Protein AF-A0A376TG45-F1 (afdb_monomer_lite)

Structure (mmCIF, N/CA/C/O backbone):
data_AF-A0A376TG45-F1
#
_entry.id   AF-A0A376TG45-F1
#
loop_
_atom_site.group_PDB
_atom_site.id
_atom_site.type_symbol
_atom_site.label_atom_id
_atom_site.label_alt_id
_atom_site.label_comp_id
_atom_site.label_asym_id
_atom_site.label_entity_id
_atom_site.label_seq_id
_atom_site.pdbx_PDB_ins_code
_atom_site.Cartn_x
_atom_site.Cartn_y
_atom_site.Cartn_z
_atom_site.occupancy
_atom_site.B_iso_or_equiv
_atom_site.auth_seq_id
_atom_site.auth_comp_id
_atom_site.auth_asym_id
_atom_site.auth_atom_id
_atom_site.pdbx_PDB_model_num
ATOM 1 N N . MET A 1 1 ? 18.348 -31.924 0.915 1.00 37.88 1 MET A N 1
ATOM 2 C CA . MET A 1 1 ? 18.069 -32.095 -0.527 1.00 37.88 1 MET A CA 1
ATOM 3 C C . MET A 1 1 ? 18.820 -31.012 -1.299 1.00 37.88 1 MET A C 1
ATOM 5 O O . MET A 1 1 ? 18.407 -29.860 -1.215 1.00 37.88 1 MET A O 1
ATOM 9 N N . PRO A 1 2 ? 19.947 -31.320 -1.964 1.00 40.78 2 PRO A N 1
ATOM 10 C CA . PRO A 1 2 ? 20.700 -30.345 -2.745 1.00 40.78 2 PRO A CA 1
ATOM 11 C C . PRO A 1 2 ? 20.169 -30.351 -4.185 1.00 40.78 2 PRO A C 1
ATOM 13 O O . PRO A 1 2 ? 20.317 -31.333 -4.900 1.00 40.78 2 PRO A O 1
ATOM 16 N N . GLY A 1 3 ? 19.486 -29.284 -4.591 1.00 44.06 3 GLY A N 1
ATOM 17 C CA . GLY A 1 3 ? 18.940 -29.176 -5.954 1.00 44.06 3 GLY A CA 1
ATOM 18 C C . GLY A 1 3 ? 18.270 -27.846 -6.292 1.00 44.06 3 GLY A C 1
ATOM 19 O O . GLY A 1 3 ? 17.736 -27.697 -7.382 1.00 44.06 3 GLY A O 1
ATOM 2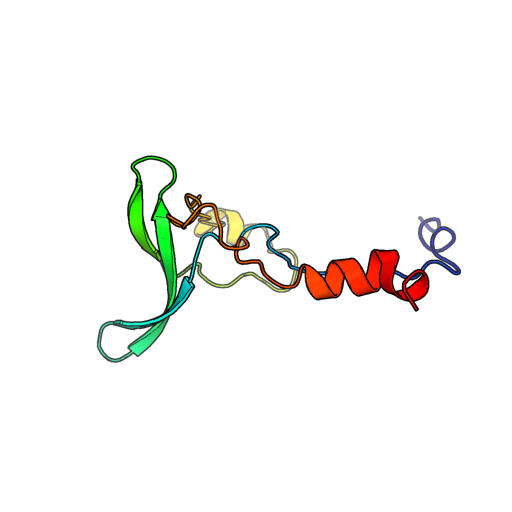0 N N . LYS A 1 4 ? 18.281 -26.868 -5.377 1.00 48.44 4 LYS A N 1
ATOM 21 C CA . LYS A 1 4 ? 17.587 -25.585 -5.565 1.00 48.44 4 LYS A CA 1
ATOM 22 C C . LYS A 1 4 ? 18.505 -24.429 -5.985 1.00 48.44 4 LYS A C 1
ATOM 24 O O . LYS A 1 4 ? 18.001 -23.391 -6.386 1.00 48.44 4 LYS A O 1
ATOM 29 N N . ASN A 1 5 ? 19.828 -24.615 -5.926 1.00 48.47 5 ASN A N 1
ATOM 30 C CA . ASN A 1 5 ? 20.801 -23.550 -6.207 1.00 48.47 5 ASN A CA 1
ATOM 31 C C . ASN A 1 5 ? 21.262 -23.494 -7.673 1.00 48.47 5 ASN A C 1
ATOM 33 O O . ASN A 1 5 ? 21.783 -22.469 -8.086 1.00 48.47 5 ASN A O 1
ATOM 37 N N . ALA A 1 6 ? 21.054 -24.550 -8.467 1.00 54.34 6 ALA A N 1
ATOM 38 C CA . ALA A 1 6 ? 21.503 -24.596 -9.865 1.00 54.34 6 ALA A CA 1
ATOM 39 C C . ALA A 1 6 ? 20.547 -23.896 -10.857 1.00 54.34 6 ALA A C 1
ATOM 41 O O . ALA A 1 6 ? 20.862 -23.785 -12.033 1.00 54.34 6 ALA A O 1
ATOM 42 N N . ALA A 1 7 ? 19.374 -23.436 -10.406 1.00 57.91 7 ALA A N 1
ATOM 43 C CA . ALA A 1 7 ? 18.347 -22.850 -11.278 1.00 57.91 7 ALA A CA 1
ATOM 44 C C . ALA A 1 7 ? 18.442 -21.317 -11.433 1.00 57.91 7 ALA A C 1
ATOM 46 O O . ALA A 1 7 ? 17.605 -20.729 -12.112 1.00 57.91 7 ALA A O 1
ATOM 47 N N . PHE A 1 8 ? 19.424 -20.665 -10.797 1.00 58.84 8 PHE A N 1
ATOM 48 C CA . PHE A 1 8 ? 19.500 -19.198 -10.701 1.00 58.84 8 PHE A CA 1
ATOM 49 C C . PHE A 1 8 ? 20.860 -18.614 -11.107 1.00 58.84 8 PHE A C 1
ATOM 51 O O . PHE A 1 8 ? 21.099 -17.422 -10.927 1.00 58.84 8 PHE A O 1
ATOM 58 N N . GLU A 1 9 ? 21.759 -19.427 -11.663 1.00 60.03 9 GLU A N 1
ATOM 59 C CA . GLU A 1 9 ? 23.033 -18.926 -12.181 1.00 60.03 9 GLU A CA 1
ATOM 60 C C . GLU A 1 9 ? 22.792 -18.042 -13.415 1.00 60.03 9 GLU A C 1
ATOM 62 O O . GLU A 1 9 ? 22.243 -18.487 -14.420 1.00 60.03 9 GLU A O 1
ATOM 67 N N . GLY A 1 10 ? 23.179 -16.767 -13.317 1.00 71.31 10 GLY A N 1
ATOM 68 C CA . GLY A 1 10 ? 23.066 -15.785 -14.402 1.00 71.31 10 GLY A CA 1
ATOM 69 C C . GLY A 1 10 ? 21.728 -15.042 -14.500 1.00 71.31 10 GLY A C 1
ATOM 70 O O . GLY A 1 10 ? 21.578 -14.219 -15.400 1.00 71.31 10 GLY A O 1
ATOM 71 N N . ILE A 1 11 ? 20.776 -15.282 -13.591 1.00 82.38 11 ILE A N 1
ATOM 72 C CA . ILE A 1 11 ? 19.490 -14.565 -13.552 1.00 82.38 11 ILE A CA 1
ATOM 73 C C . ILE A 1 11 ? 19.509 -13.554 -12.403 1.00 82.38 11 ILE A C 1
ATOM 75 O O . ILE A 1 11 ? 19.594 -13.935 -11.236 1.00 82.38 11 ILE A O 1
ATOM 79 N N . SER A 1 12 ? 19.392 -12.263 -12.724 1.00 80.88 12 SER A N 1
ATOM 80 C CA . SER A 1 12 ? 19.221 -11.211 -11.717 1.00 80.88 12 SER A CA 1
ATOM 81 C C . SER A 1 12 ? 17.880 -11.376 -11.004 1.00 80.88 12 SER A C 1
ATOM 83 O O . SER A 1 12 ? 16.833 -11.450 -11.645 1.00 80.88 12 SER A O 1
ATOM 85 N N . MET A 1 13 ? 17.909 -11.419 -9.673 1.00 87.06 13 MET A N 1
ATOM 86 C CA . MET A 1 13 ? 16.719 -11.530 -8.832 1.00 87.06 13 MET A CA 1
ATOM 87 C C . MET A 1 13 ? 16.657 -10.370 -7.858 1.00 87.06 13 MET A C 1
ATOM 89 O O . MET A 1 13 ? 17.655 -10.063 -7.210 1.00 87.06 13 MET A O 1
ATOM 93 N N . ASP A 1 14 ? 15.474 -9.776 -7.725 1.00 87.25 14 ASP A N 1
ATOM 94 C CA . ASP A 1 14 ? 15.208 -8.720 -6.755 1.00 87.25 14 ASP A CA 1
ATOM 95 C C . ASP A 1 14 ? 13.827 -8.913 -6.106 1.00 87.25 14 ASP A C 1
ATOM 97 O O . ASP A 1 14 ? 12.942 -9.569 -6.665 1.00 87.25 14 ASP A O 1
ATOM 101 N N . CYS A 1 15 ? 13.652 -8.373 -4.901 1.00 89.12 15 CYS A N 1
ATOM 102 C CA . CYS A 1 15 ? 12.408 -8.411 -4.142 1.00 89.12 15 CYS A CA 1
ATOM 103 C C . CYS A 1 15 ? 11.966 -6.989 -3.794 1.00 89.12 15 CYS A C 1
ATOM 105 O O . CYS A 1 15 ? 12.652 -6.249 -3.087 1.00 89.12 15 CYS A O 1
ATOM 107 N N . LEU A 1 16 ? 10.774 -6.623 -4.264 1.00 92.31 16 LEU A N 1
ATOM 108 C CA . LEU A 1 16 ? 10.271 -5.261 -4.219 1.00 92.31 16 LEU A CA 1
ATOM 109 C C . LEU A 1 16 ? 8.846 -5.214 -3.655 1.00 92.31 16 LEU A C 1
ATOM 111 O O . LEU A 1 16 ? 7.918 -5.764 -4.241 1.00 92.31 16 LEU A O 1
ATOM 115 N N . GLY A 1 17 ? 8.659 -4.497 -2.544 1.00 91.81 17 GLY A N 1
ATOM 116 C CA . GLY A 1 17 ? 7.331 -4.059 -2.111 1.00 91.81 17 GLY A CA 1
ATOM 117 C C . GLY A 1 17 ? 6.875 -2.863 -2.947 1.00 91.81 17 GLY A C 1
ATOM 118 O O . GLY A 1 17 ? 7.547 -1.829 -2.935 1.00 91.81 17 GLY A O 1
ATOM 119 N N . LEU A 1 18 ? 5.752 -3.004 -3.655 1.00 95.94 18 LEU A N 1
ATOM 120 C CA . LEU A 1 18 ? 5.186 -1.979 -4.537 1.00 95.94 18 LEU A CA 1
ATOM 121 C C . LEU A 1 18 ? 3.663 -1.896 -4.401 1.00 95.94 18 LEU A C 1
ATOM 123 O O . LEU A 1 18 ? 3.016 -2.835 -3.939 1.00 95.94 18 LEU A O 1
ATOM 127 N N . ALA A 1 19 ? 3.098 -0.782 -4.859 1.00 95.44 19 ALA A N 1
ATOM 128 C CA . ALA A 1 19 ? 1.664 -0.631 -5.077 1.00 95.44 19 ALA A CA 1
ATOM 129 C C . ALA A 1 19 ? 1.438 -0.036 -6.468 1.00 95.44 19 ALA A C 1
ATOM 131 O O . ALA A 1 19 ? 1.886 1.078 -6.733 1.00 95.44 19 ALA A O 1
ATOM 132 N N . SER A 1 20 ? 0.739 -0.760 -7.346 1.00 94.38 20 SER A N 1
ATOM 133 C CA . SER A 1 20 ? 0.383 -0.264 -8.685 1.00 94.38 20 SER A CA 1
ATOM 134 C C . SER A 1 20 ? -0.602 0.903 -8.625 1.00 94.38 20 SER A C 1
ATOM 136 O O . SER A 1 20 ? -0.549 1.795 -9.463 1.00 94.38 20 SER A O 1
ATOM 138 N N . VAL A 1 21 ? -1.468 0.903 -7.608 1.00 94.19 21 VAL A N 1
ATOM 139 C CA . VAL A 1 21 ? -2.356 2.011 -7.257 1.00 94.19 21 VAL A CA 1
ATOM 140 C C . VAL A 1 21 ? -2.249 2.257 -5.757 1.00 94.19 21 VAL A C 1
ATOM 142 O O . VAL A 1 21 ? -2.559 1.387 -4.942 1.00 94.19 21 VAL A O 1
ATOM 145 N N . GLN A 1 22 ? -1.814 3.452 -5.378 1.00 95.31 22 GLN A N 1
ATOM 146 C CA . GLN A 1 22 ? -1.725 3.883 -3.992 1.00 95.31 22 GLN A CA 1
ATOM 147 C C . GLN A 1 22 ? -3.096 4.381 -3.513 1.00 95.31 22 GLN A C 1
ATOM 149 O O . GLN A 1 22 ? -3.496 5.514 -3.759 1.00 95.31 22 GLN A O 1
ATOM 154 N N . ALA A 1 23 ? -3.818 3.524 -2.794 1.00 95.50 23 ALA A N 1
ATOM 155 C CA . ALA A 1 23 ? -5.134 3.847 -2.234 1.00 95.50 23 ALA A CA 1
ATOM 156 C C . ALA A 1 23 ? -5.076 4.646 -0.914 1.00 95.50 23 ALA A C 1
ATOM 158 O O . ALA A 1 23 ? -6.087 5.187 -0.464 1.00 95.50 23 ALA A O 1
ATOM 159 N N . THR A 1 24 ? -3.905 4.715 -0.276 1.00 94.81 24 THR A N 1
ATOM 160 C CA . THR A 1 24 ? -3.737 5.245 1.084 1.00 94.81 24 THR A CA 1
ATOM 161 C C . THR A 1 24 ? -2.637 6.291 1.174 1.00 94.81 24 THR A C 1
ATOM 163 O O . THR A 1 24 ? -1.616 6.200 0.489 1.00 94.81 24 THR A O 1
ATOM 166 N N . THR A 1 25 ? -2.779 7.229 2.105 1.00 93.69 25 THR A N 1
ATOM 167 C CA . THR A 1 25 ? -1.711 8.152 2.501 1.00 93.69 25 THR A CA 1
ATOM 168 C C . THR A 1 25 ? -1.098 7.725 3.829 1.00 93.69 25 THR A C 1
ATOM 170 O O . THR A 1 25 ? -1.805 7.324 4.752 1.00 93.69 25 THR A O 1
ATOM 173 N N . SER A 1 26 ? 0.230 7.802 3.916 1.00 92.50 26 SER A N 1
ATOM 174 C CA . SER A 1 26 ? 0.962 7.610 5.168 1.00 92.50 26 SER A CA 1
ATOM 175 C C . SER A 1 26 ? 1.118 8.947 5.884 1.00 92.50 26 SER A C 1
ATOM 177 O O . SER A 1 26 ? 1.317 9.981 5.242 1.00 92.50 26 SER A O 1
ATOM 179 N N . GLY A 1 27 ? 1.023 8.934 7.208 1.00 92.19 27 GLY A N 1
ATOM 180 C CA . GLY A 1 27 ? 1.203 10.112 8.041 1.00 92.19 27 GLY A CA 1
ATOM 181 C C . GLY A 1 27 ? 1.501 9.751 9.489 1.00 92.19 27 GLY A C 1
ATOM 182 O O . GLY A 1 27 ? 1.623 8.582 9.846 1.00 92.19 27 GLY A O 1
ATOM 183 N N . ILE A 1 28 ? 1.61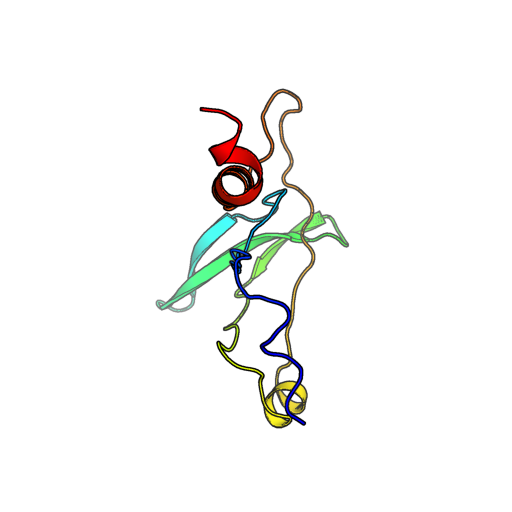2 10.780 10.323 1.00 93.12 28 ILE A N 1
ATOM 184 C CA . ILE A 1 28 ? 1.782 10.662 11.772 1.00 93.12 28 ILE A CA 1
ATOM 185 C C . ILE A 1 28 ? 0.543 11.266 12.428 1.00 93.12 28 ILE A C 1
ATOM 187 O O . ILE A 1 28 ? 0.133 12.371 12.065 1.00 93.12 28 ILE A O 1
ATOM 191 N N . ILE A 1 29 ? -0.042 10.555 13.384 1.00 91.75 29 ILE A N 1
ATOM 192 C CA . ILE A 1 29 ? -1.131 11.050 14.229 1.00 91.75 29 ILE A CA 1
ATOM 193 C C . ILE A 1 29 ? -0.646 11.187 15.670 1.00 91.75 29 ILE A C 1
ATOM 195 O O . ILE A 1 29 ? 0.240 10.452 16.095 1.00 91.75 29 ILE A O 1
ATOM 199 N N . ASP A 1 30 ? -1.218 12.137 16.404 1.00 92.88 30 ASP A N 1
ATOM 200 C CA . ASP A 1 30 ? -0.983 12.290 17.839 1.00 92.88 30 ASP A CA 1
ATOM 201 C C . ASP A 1 30 ? -2.108 11.581 18.601 1.00 92.88 30 ASP A C 1
ATOM 203 O O . ASP A 1 30 ? -3.288 11.891 18.407 1.00 92.88 30 ASP A O 1
ATOM 207 N N . VAL A 1 31 ? -1.749 10.596 19.420 1.00 88.06 31 VAL A N 1
ATOM 208 C CA . VAL A 1 31 ? -2.669 9.873 20.299 1.00 88.06 31 VAL A CA 1
ATOM 209 C C . VAL A 1 31 ? -2.084 9.917 21.702 1.00 88.06 31 VAL A C 1
ATOM 211 O O . VAL A 1 31 ? -1.026 9.352 21.955 1.00 88.06 31 VAL A O 1
ATOM 214 N N . ASN A 1 32 ? -2.774 10.584 22.629 1.00 89.69 32 ASN A N 1
ATOM 215 C CA . ASN A 1 32 ? -2.331 10.749 24.019 1.00 89.69 32 ASN A CA 1
ATOM 216 C C . ASN A 1 32 ? -0.931 11.388 24.168 1.00 89.69 32 ASN A C 1
ATOM 218 O O . ASN A 1 32 ? -0.213 1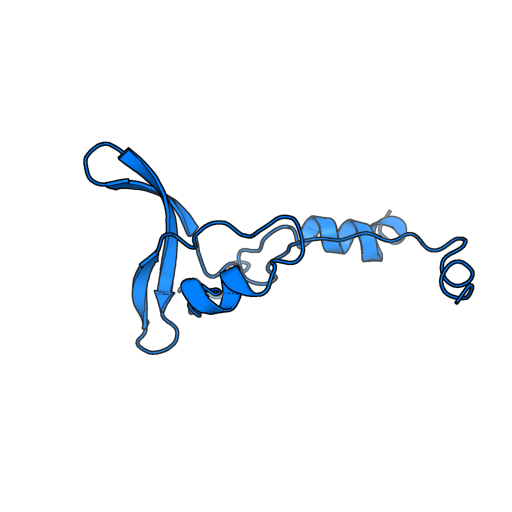1.076 25.116 1.00 89.69 32 ASN A O 1
ATOM 222 N N . GLY A 1 33 ? -0.536 12.282 23.253 1.00 92.75 33 GLY A N 1
ATOM 223 C CA . GLY A 1 33 ? 0.789 12.912 23.244 1.00 92.75 33 GLY A CA 1
ATOM 224 C C . GLY A 1 33 ? 1.876 12.065 22.578 1.00 92.75 33 GLY A C 1
ATOM 225 O O . GLY A 1 33 ? 3.028 12.499 22.507 1.00 92.75 33 GLY A O 1
ATOM 226 N N . GLU A 1 34 ? 1.539 10.870 22.087 1.00 92.62 34 GLU A N 1
ATOM 227 C CA . GLU A 1 34 ? 2.446 9.999 21.350 1.00 92.62 34 GLU A CA 1
ATOM 228 C C . GLU A 1 34 ? 2.212 10.118 19.842 1.00 92.62 34 GLU A C 1
ATOM 230 O O . GLU A 1 34 ? 1.086 10.055 19.345 1.00 92.62 34 GLU A O 1
ATOM 235 N N . LYS A 1 35 ? 3.306 10.278 19.093 1.00 92.75 35 LYS A N 1
ATOM 236 C CA . LYS A 1 35 ? 3.289 10.360 17.633 1.00 92.75 35 LYS A CA 1
ATOM 237 C C . LYS A 1 35 ? 3.376 8.966 17.028 1.00 92.75 35 LYS A C 1
ATOM 239 O O . LYS A 1 35 ? 4.445 8.363 17.023 1.00 92.75 35 LYS A O 1
ATOM 244 N N . ILE A 1 36 ? 2.273 8.493 16.462 1.00 91.44 36 ILE A N 1
ATOM 245 C CA . ILE A 1 36 ? 2.143 7.137 15.922 1.00 91.44 36 ILE A CA 1
ATOM 246 C C . ILE A 1 36 ? 1.998 7.208 14.395 1.00 91.44 36 ILE A C 1
ATOM 248 O O . ILE A 1 36 ? 1.218 8.027 13.895 1.00 91.44 36 ILE A O 1
ATOM 252 N N . PRO A 1 37 ? 2.719 6.377 13.617 1.00 91.88 37 PRO A N 1
ATOM 253 C CA . PRO A 1 37 ? 2.494 6.279 12.181 1.00 91.88 37 PRO A CA 1
ATOM 254 C C . PRO A 1 37 ? 1.115 5.693 11.889 1.00 91.88 37 PRO A C 1
ATOM 256 O O . PRO A 1 37 ? 0.686 4.738 12.522 1.00 91.88 37 PRO A O 1
ATOM 259 N N . ALA A 1 38 ? 0.413 6.240 10.907 1.00 92.94 38 ALA A N 1
ATOM 260 C CA . ALA A 1 38 ? -0.896 5.748 10.515 1.00 92.94 38 ALA A CA 1
ATOM 261 C C . ALA A 1 38 ? -1.088 5.823 9.004 1.00 92.94 38 ALA A C 1
ATOM 263 O O . ALA A 1 38 ? -0.560 6.705 8.322 1.00 92.94 38 ALA A O 1
ATOM 264 N N . LEU A 1 39 ? -1.894 4.897 8.499 1.00 93.44 39 LEU A N 1
ATOM 265 C CA . LEU A 1 39 ? -2.401 4.917 7.138 1.00 93.44 39 LEU A CA 1
ATOM 266 C C . LEU A 1 39 ? -3.813 5.486 7.146 1.00 93.44 39 LEU A C 1
ATOM 268 O O . LEU A 1 39 ? -4.645 5.098 7.967 1.00 93.44 39 LEU A O 1
ATOM 272 N N . ARG A 1 40 ? -4.090 6.391 6.211 1.00 94.12 40 ARG A N 1
ATOM 273 C CA . ARG A 1 40 ? -5.417 6.957 5.985 1.00 94.12 40 ARG A CA 1
ATOM 274 C C . ARG A 1 40 ? -5.915 6.603 4.589 1.00 94.12 40 ARG A C 1
ATOM 276 O O . ARG A 1 40 ? -5.176 6.700 3.613 1.00 94.12 40 ARG A O 1
ATOM 283 N N . GLY A 1 41 ? -7.189 6.248 4.494 1.00 94.69 41 GLY A N 1
ATOM 284 C CA . GLY A 1 41 ? -7.885 5.999 3.235 1.00 94.69 41 GLY A CA 1
ATOM 285 C C . GLY A 1 41 ? -9.386 5.849 3.463 1.00 94.69 41 GLY A C 1
ATOM 286 O O . GLY A 1 41 ? -9.885 6.207 4.527 1.00 94.69 41 GLY A O 1
ATOM 287 N N . ASN A 1 42 ? -10.097 5.297 2.481 1.00 95.69 42 ASN A N 1
ATOM 288 C CA . ASN A 1 42 ? -11.520 4.975 2.602 1.00 95.69 42 ASN A CA 1
ATOM 289 C C . ASN A 1 42 ? -11.697 3.458 2.562 1.00 95.69 42 ASN A C 1
ATOM 291 O O . ASN A 1 42 ? -11.138 2.809 1.678 1.00 95.69 42 ASN A O 1
ATOM 295 N N . ARG A 1 43 ? -12.461 2.883 3.490 1.00 95.25 43 ARG A N 1
ATOM 296 C CA . ARG A 1 43 ? -12.658 1.432 3.578 1.00 95.25 43 ARG A CA 1
ATOM 297 C C . ARG A 1 43 ? -13.435 0.902 2.370 1.00 95.25 43 ARG A C 1
ATOM 299 O O . ARG A 1 43 ? -14.369 1.540 1.887 1.00 95.25 43 ARG A O 1
ATOM 306 N N . LEU A 1 44 ? -13.058 -0.280 1.877 1.00 94.69 44 LEU A N 1
ATOM 307 C CA . LEU A 1 44 ? -13.686 -0.910 0.712 1.00 94.69 44 LEU A CA 1
ATOM 308 C C . LEU A 1 44 ? -15.170 -1.232 0.913 1.00 94.69 44 LEU A C 1
ATOM 310 O O . LEU A 1 44 ? -15.953 -1.002 -0.010 1.00 94.69 44 LEU A O 1
ATOM 314 N N . SER A 1 45 ? -15.539 -1.728 2.095 1.00 93.88 45 SER A N 1
ATOM 315 C CA . SER A 1 45 ? -16.879 -2.249 2.384 1.00 93.88 45 SER A CA 1
ATOM 316 C C . SER A 1 45 ? -17.982 -1.190 2.379 1.00 93.88 45 SER A C 1
ATOM 318 O O . SER A 1 45 ? -19.064 -1.457 1.868 1.00 93.88 45 SER A O 1
ATOM 320 N N . ASP A 1 46 ? -17.723 -0.006 2.935 1.00 94.12 46 ASP A N 1
ATOM 321 C CA . ASP A 1 46 ? -18.724 1.044 3.171 1.00 94.12 46 ASP A CA 1
ATOM 322 C C . ASP A 1 46 ? -18.331 2.408 2.573 1.00 94.12 46 ASP A C 1
ATOM 324 O O . ASP A 1 46 ? -19.163 3.308 2.472 1.00 94.12 46 ASP A O 1
ATOM 328 N N . GLY A 1 47 ? -17.077 2.575 2.142 1.00 93.31 47 GLY A N 1
ATOM 329 C CA . GLY A 1 47 ? -16.547 3.849 1.662 1.00 93.31 47 GLY A CA 1
ATOM 330 C C . GLY A 1 47 ? -16.247 4.866 2.761 1.00 93.31 47 GLY A C 1
ATOM 331 O O . GLY A 1 47 ? -15.877 5.995 2.436 1.00 93.31 47 GLY A O 1
ATOM 332 N N . ALA A 1 48 ? -16.369 4.493 4.035 1.00 95.56 48 ALA A N 1
ATOM 333 C CA . ALA A 1 48 ? -16.133 5.395 5.148 1.00 95.56 48 ALA A CA 1
ATOM 334 C C . ALA A 1 48 ? -14.637 5.740 5.284 1.00 95.56 48 ALA A C 1
ATOM 336 O O . ALA A 1 48 ? -13.780 4.873 5.069 1.00 95.56 48 ALA A O 1
ATOM 337 N N . PRO A 1 49 ? -14.296 6.982 5.677 1.00 94.50 49 PRO A N 1
ATOM 338 C CA . PRO A 1 49 ? -12.925 7.341 6.010 1.00 94.50 49 PRO A CA 1
ATOM 339 C C . PRO A 1 49 ? -12.400 6.487 7.164 1.00 94.50 49 PRO A C 1
ATOM 341 O O . PRO A 1 49 ? -13.056 6.339 8.195 1.00 94.50 49 PRO A O 1
ATOM 344 N N . LEU A 1 50 ? -11.184 5.973 7.014 1.00 93.81 50 LEU A N 1
ATOM 345 C CA . LEU A 1 50 ? -10.502 5.176 8.019 1.00 93.81 50 LEU A CA 1
ATOM 346 C C . LEU A 1 50 ? -9.068 5.671 8.192 1.00 93.81 50 LEU A C 1
ATOM 348 O O . LEU A 1 50 ? -8.342 5.881 7.220 1.00 93.81 50 LEU A O 1
ATOM 352 N N . THR A 1 51 ? -8.657 5.835 9.447 1.00 93.12 51 THR A N 1
ATOM 353 C CA . THR A 1 51 ? -7.252 5.998 9.830 1.00 93.12 51 THR A CA 1
ATOM 354 C C . THR A 1 51 ? -6.885 4.830 10.731 1.00 93.12 51 THR A C 1
ATOM 356 O O . THR A 1 51 ? -7.570 4.591 11.722 1.00 93.12 51 THR A O 1
ATOM 359 N N . VAL A 1 52 ? -5.845 4.084 10.371 1.00 91.19 52 VAL A N 1
ATOM 360 C CA . VAL A 1 52 ? -5.462 2.851 11.061 1.00 91.19 52 VAL A CA 1
ATOM 361 C C . VAL A 1 52 ? -3.956 2.802 11.279 1.00 91.19 52 VAL A C 1
ATOM 363 O O . VAL A 1 52 ? -3.175 3.183 10.405 1.00 91.19 52 VAL A O 1
ATOM 366 N N . TYR A 1 53 ? -3.552 2.315 12.449 1.00 89.00 53 TYR A N 1
ATOM 367 C CA . TYR A 1 53 ? -2.190 1.856 12.682 1.00 89.00 53 TYR A CA 1
ATOM 368 C C . TYR A 1 53 ? -2.094 0.404 12.188 1.00 89.00 53 TYR A C 1
ATOM 370 O O . TYR A 1 53 ? -2.749 -0.461 12.769 1.00 89.00 53 TYR A O 1
ATOM 378 N N . PRO A 1 54 ? -1.333 0.112 11.117 1.00 80.81 54 PRO A N 1
ATOM 379 C CA . PRO A 1 54 ? -1.299 -1.226 10.521 1.00 80.81 54 PRO A CA 1
ATOM 380 C C . PRO A 1 54 ? -0.539 -2.261 11.370 1.00 80.81 54 PRO A C 1
ATOM 382 O O . PRO A 1 54 ? -0.493 -3.433 11.001 1.00 80.81 54 PRO A O 1
ATOM 385 N N . GLY A 1 55 ? 0.059 -1.847 12.492 1.00 82.06 55 GLY A N 1
ATOM 386 C CA . GLY A 1 55 ? 0.966 -2.680 13.271 1.00 82.06 55 GLY A CA 1
ATOM 387 C C . GLY A 1 55 ? 2.339 -2.817 12.617 1.00 82.06 55 GLY A C 1
ATOM 388 O O . GLY A 1 55 ? 2.659 -2.156 11.626 1.00 82.06 55 GLY A O 1
ATOM 389 N N . GLU A 1 56 ? 3.161 -3.690 13.189 1.00 81.31 56 GLU A N 1
ATOM 390 C CA . GLU A 1 56 ? 4.469 -4.034 12.641 1.00 81.31 56 GLU A CA 1
ATOM 391 C C . GLU A 1 56 ? 4.385 -5.297 11.784 1.00 81.31 56 GLU A C 1
ATOM 393 O O . GLU A 1 56 ? 3.742 -6.281 12.156 1.00 81.31 56 GLU A O 1
ATOM 398 N N . VAL A 1 57 ? 5.075 -5.290 10.643 1.00 81.62 57 VAL A N 1
ATOM 399 C CA . VAL A 1 57 ? 5.256 -6.485 9.815 1.00 81.62 57 VAL A CA 1
ATOM 400 C C . VAL A 1 57 ? 6.587 -7.136 10.204 1.00 81.62 57 VAL A C 1
ATOM 402 O O . VAL A 1 57 ? 7.637 -6.520 10.012 1.00 81.62 57 VAL A O 1
ATOM 405 N N . PRO A 1 58 ? 6.586 -8.371 10.742 1.00 84.06 58 PRO A N 1
ATOM 406 C CA . PRO A 1 58 ? 7.810 -9.078 11.087 1.00 84.06 58 PRO A CA 1
ATOM 407 C C . PRO A 1 58 ? 8.730 -9.253 9.874 1.00 84.06 58 PRO A C 1
ATOM 409 O O . PRO A 1 58 ? 8.311 -9.721 8.818 1.00 84.06 58 PRO A O 1
ATOM 412 N N . ALA A 1 59 ? 10.021 -8.962 10.047 1.00 85.62 59 ALA A N 1
ATOM 413 C CA . ALA A 1 59 ? 11.033 -9.137 8.998 1.00 85.62 59 ALA A CA 1
ATOM 414 C C . ALA A 1 59 ? 11.335 -10.614 8.663 1.00 85.62 59 ALA A C 1
ATOM 416 O O . ALA A 1 59 ? 12.059 -10.912 7.715 1.00 85.62 59 ALA A O 1
ATOM 417 N N . ARG A 1 60 ? 10.835 -11.551 9.473 1.00 86.44 60 ARG A N 1
ATOM 418 C CA . ARG A 1 60 ? 10.999 -12.998 9.303 1.00 86.44 60 ARG A CA 1
ATOM 419 C C . ARG A 1 60 ? 9.662 -13.687 9.501 1.00 86.44 60 ARG A C 1
ATOM 421 O O . ARG A 1 60 ? 8.768 -13.125 10.125 1.00 86.44 60 ARG A O 1
ATOM 428 N N . LEU A 1 61 ? 9.563 -14.921 9.012 1.00 85.81 61 LEU A N 1
ATOM 429 C CA . LEU A 1 61 ? 8.370 -15.738 9.192 1.00 85.81 61 LEU A CA 1
ATOM 430 C C . LEU A 1 61 ? 8.018 -15.826 10.691 1.00 85.81 61 LEU A C 1
ATOM 432 O O . LEU A 1 61 ? 8.846 -16.306 11.474 1.00 85.81 61 LEU A O 1
ATOM 436 N N . PRO A 1 62 ? 6.832 -15.351 11.104 1.00 86.19 62 PRO A N 1
ATOM 437 C CA . PRO A 1 62 ? 6.442 -15.396 12.500 1.00 86.19 62 PRO A CA 1
ATOM 438 C C . PRO A 1 62 ? 6.153 -16.839 12.936 1.00 86.19 62 PRO A C 1
ATOM 440 O O . PRO A 1 62 ? 5.643 -17.652 12.163 1.00 86.19 62 PRO A O 1
ATOM 443 N N . GLY A 1 63 ? 6.483 -17.160 14.190 1.00 86.62 63 GLY A N 1
ATOM 444 C CA . GLY A 1 63 ? 6.150 -18.451 14.797 1.00 86.62 63 GLY A CA 1
ATOM 445 C C . GLY A 1 63 ? 4.662 -18.573 15.145 1.00 86.62 63 GLY A C 1
ATOM 446 O O . GLY A 1 63 ? 3.924 -17.590 15.108 1.00 86.62 63 GLY A O 1
ATOM 447 N N . GLN A 1 64 ? 4.228 -19.770 15.549 1.00 87.94 64 GLN A N 1
ATOM 448 C CA . GLN A 1 64 ? 2.816 -20.085 15.830 1.00 87.94 64 GLN A CA 1
A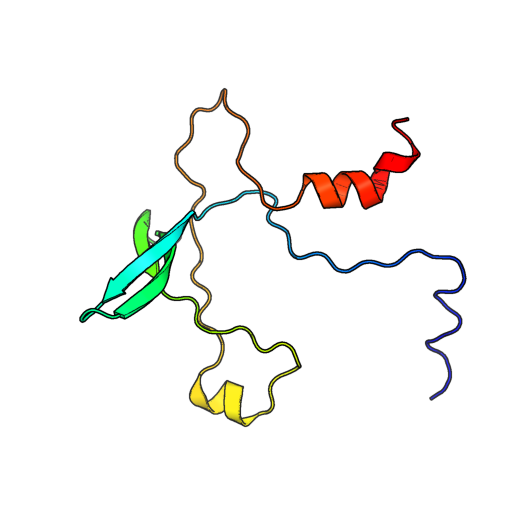TOM 449 C C . GLN A 1 64 ? 2.136 -19.083 16.782 1.00 87.94 64 GLN A C 1
ATOM 451 O O . GLN A 1 64 ? 1.037 -18.613 16.507 1.00 87.94 64 GLN A O 1
ATOM 456 N N . ALA A 1 65 ? 2.834 -18.669 17.844 1.00 85.88 65 ALA A N 1
ATOM 457 C CA . ALA A 1 65 ? 2.297 -17.760 18.857 1.00 85.88 65 ALA A CA 1
ATOM 458 C C . ALA A 1 65 ? 1.859 -16.383 18.317 1.00 85.88 65 ALA A C 1
ATOM 460 O O . ALA A 1 65 ? 1.050 -15.713 18.956 1.00 85.88 65 ALA A O 1
ATOM 461 N N . PHE A 1 66 ? 2.390 -15.939 17.172 1.00 85.12 66 PHE A N 1
ATOM 462 C CA . PHE A 1 66 ? 1.951 -14.701 16.521 1.00 85.12 66 PHE A CA 1
ATOM 463 C C . PHE A 1 66 ? 0.532 -14.838 15.964 1.00 85.12 66 PHE A C 1
ATOM 465 O O . PHE A 1 66 ? -0.298 -13.946 16.139 1.00 85.12 66 PHE A O 1
ATOM 472 N N . TRP A 1 67 ? 0.248 -15.975 15.329 1.00 83.44 67 TRP A N 1
ATOM 473 C CA . TRP A 1 67 ? -1.045 -16.264 14.719 1.00 83.44 67 TRP A CA 1
ATOM 474 C C . TRP A 1 67 ? -2.131 -16.487 15.765 1.00 83.44 67 TRP A C 1
ATOM 476 O O . TRP A 1 67 ? -3.256 -16.042 15.568 1.00 83.44 67 TRP A O 1
ATOM 486 N N . ASP A 1 68 ? -1.778 -17.094 16.899 1.00 83.62 68 ASP A N 1
ATOM 487 C CA . ASP A 1 68 ? -2.728 -17.349 17.985 1.00 83.62 68 ASP A CA 1
ATOM 488 C C . ASP A 1 68 ? -3.140 -16.063 18.727 1.00 83.62 68 ASP A C 1
ATOM 490 O O . ASP A 1 68 ? -4.208 -16.014 19.334 1.00 83.62 68 ASP A O 1
ATOM 494 N N . LYS A 1 69 ? -2.289 -15.025 18.716 1.00 78.94 69 LYS A N 1
ATOM 495 C CA . LYS A 1 69 ? -2.496 -13.797 19.505 1.00 78.94 69 LYS A CA 1
ATOM 496 C C . LYS A 1 69 ? -2.936 -12.587 18.692 1.00 78.94 69 LYS A C 1
ATOM 498 O O . LYS A 1 69 ? -3.760 -11.818 19.173 1.00 78.94 69 LYS A O 1
ATOM 503 N N . GLN A 1 70 ? -2.327 -12.366 17.530 1.00 73.88 70 GLN A N 1
ATOM 504 C CA . GLN A 1 70 ? -2.419 -11.091 16.817 1.00 73.88 70 GLN A CA 1
ATOM 505 C C . GLN A 1 70 ? -2.845 -11.287 15.364 1.00 73.88 70 GLN A C 1
ATOM 507 O O . GLN A 1 70 ? -3.768 -10.620 14.903 1.00 73.88 70 GLN A O 1
ATOM 512 N N . GLY A 1 71 ? -2.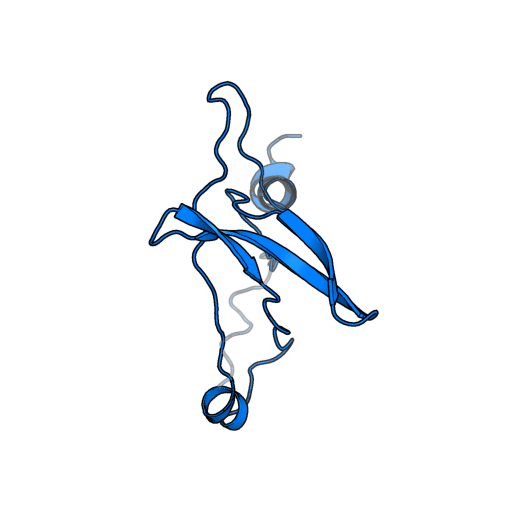186 -12.206 14.649 1.00 76.69 71 GLY A N 1
ATOM 513 C CA . GLY A 1 71 ? -2.320 -12.305 13.198 1.00 76.69 71 GLY A CA 1
ATOM 514 C C . GLY A 1 71 ? -2.023 -10.968 12.507 1.00 76.69 71 GLY A C 1
ATOM 515 O O . GLY A 1 71 ? -1.370 -10.087 13.065 1.00 76.69 71 GLY A O 1
ATOM 516 N N . PHE A 1 72 ? -2.516 -10.803 11.281 1.00 78.62 72 PHE A N 1
ATOM 517 C CA . PHE A 1 72 ? -2.494 -9.511 10.602 1.00 78.62 72 PHE A CA 1
ATOM 518 C C . PHE A 1 72 ? -3.911 -9.013 10.374 1.00 78.62 72 PHE A C 1
ATOM 520 O O . PHE A 1 72 ? -4.764 -9.760 9.892 1.00 78.62 72 PHE A O 1
ATOM 527 N N . GLN A 1 73 ? -4.135 -7.733 10.650 1.00 75.25 73 GLN A N 1
ATOM 528 C CA . GLN A 1 73 ? -5.375 -7.060 10.298 1.00 75.25 73 GLN A CA 1
ATOM 529 C C . GLN A 1 73 ? -5.113 -6.092 9.147 1.00 75.25 73 GLN A C 1
ATOM 531 O O . GLN A 1 73 ? -4.817 -4.916 9.344 1.00 75.25 73 GLN A O 1
ATOM 536 N N . PHE A 1 74 ? -5.205 -6.613 7.926 1.00 81.06 74 PHE A N 1
ATOM 537 C CA . PHE A 1 74 ? -5.098 -5.805 6.719 1.00 81.06 74 PHE A CA 1
ATOM 538 C C . PHE A 1 74 ? -6.488 -5.349 6.285 1.00 81.06 74 PHE A C 1
ATOM 540 O O . PHE A 1 74 ? -7.300 -6.150 5.827 1.00 81.06 74 PHE A O 1
ATOM 547 N N . GLU A 1 75 ? -6.761 -4.057 6.440 1.00 88.75 75 GLU A N 1
ATOM 548 C CA . GLU A 1 75 ? -7.977 -3.458 5.904 1.00 88.75 75 GLU A CA 1
ATOM 549 C C . GLU A 1 75 ? -7.846 -3.243 4.390 1.00 88.75 75 GLU A C 1
ATOM 551 O O . GLU A 1 75 ? -6.807 -2.796 3.895 1.00 88.75 75 GLU A O 1
ATOM 556 N N . ALA A 1 76 ? -8.922 -3.526 3.656 1.00 92.00 76 ALA A N 1
ATOM 557 C CA . ALA A 1 76 ? -8.999 -3.221 2.236 1.00 92.00 76 ALA A CA 1
ATOM 558 C C . ALA A 1 76 ? -9.455 -1.770 2.027 1.00 92.00 76 ALA A C 1
ATOM 560 O O . ALA A 1 76 ? -10.505 -1.351 2.520 1.00 92.00 76 ALA A O 1
ATOM 561 N N . PHE A 1 77 ? -8.693 -1.011 1.241 1.00 94.94 77 PHE A N 1
ATOM 562 C CA . PHE A 1 77 ? -8.993 0.386 0.930 1.00 94.94 77 PHE A CA 1
ATOM 563 C C . PHE A 1 77 ? -9.526 0.542 -0.493 1.00 94.94 77 PHE A C 1
ATOM 565 O O . PHE A 1 77 ? -9.069 -0.117 -1.427 1.00 94.94 77 PHE A O 1
ATOM 572 N N . ARG A 1 78 ? -10.482 1.454 -0.669 1.00 94.50 78 ARG A N 1
ATOM 573 C CA . ARG A 1 78 ? -10.917 1.920 -1.988 1.00 94.50 78 ARG A CA 1
ATOM 574 C C . ARG A 1 78 ? -9.825 2.786 -2.605 1.00 94.50 78 ARG A C 1
ATOM 576 O O . ARG A 1 78 ? -9.184 3.538 -1.867 1.00 94.50 78 ARG A O 1
ATOM 583 N N . PRO A 1 79 ? -9.674 2.772 -3.939 1.00 92.38 79 PRO A N 1
ATOM 584 C CA . PRO A 1 79 ? -8.908 3.797 -4.630 1.00 92.38 79 PRO A CA 1
ATOM 585 C C . PRO A 1 79 ? -9.360 5.197 -4.205 1.00 92.38 79 PRO A C 1
ATOM 587 O O . PRO A 1 79 ? -10.543 5.427 -3.927 1.00 92.38 79 PRO A O 1
ATOM 590 N N . GLN A 1 80 ? -8.414 6.130 -4.151 1.00 89.06 80 GLN A N 1
ATOM 591 C CA . GLN A 1 80 ? -8.726 7.520 -3.844 1.00 89.06 80 GLN A CA 1
ATOM 592 C C . GLN A 1 80 ? -9.628 8.100 -4.938 1.00 89.06 80 GLN A C 1
ATOM 594 O O . GLN A 1 80 ? -9.492 7.756 -6.113 1.00 89.06 80 GLN A O 1
ATOM 599 N N . VAL A 1 81 ? -10.558 8.979 -4.556 1.00 87.62 81 VAL A N 1
ATOM 600 C CA . VAL A 1 81 ? -11.343 9.726 -5.544 1.00 87.62 81 VAL A CA 1
ATOM 601 C C . VAL A 1 81 ? -10.391 10.671 -6.258 1.00 87.62 81 VAL A C 1
ATOM 603 O O . VAL A 1 81 ? -9.737 11.499 -5.623 1.00 87.62 81 VAL A O 1
ATOM 606 N N . MET A 1 82 ? -10.300 10.513 -7.570 1.00 87.19 82 MET A N 1
ATOM 607 C CA . MET A 1 82 ? -9.339 11.216 -8.398 1.00 87.19 82 MET A CA 1
ATOM 608 C C . MET A 1 82 ? -9.983 11.722 -9.674 1.00 87.19 82 MET A C 1
ATOM 610 O O . MET A 1 82 ? -10.973 11.172 -10.154 1.00 87.19 82 MET A O 1
ATOM 614 N N . ASP A 1 83 ? -9.379 12.779 -10.203 1.00 89.38 83 ASP A N 1
ATOM 615 C CA . ASP A 1 83 ? -9.668 13.275 -11.537 1.00 89.38 83 ASP A CA 1
ATOM 616 C C . ASP A 1 83 ? -9.204 12.252 -12.582 1.00 89.38 83 ASP A C 1
ATOM 618 O O . ASP A 1 83 ? -8.107 11.700 -12.463 1.00 89.38 83 ASP A O 1
ATOM 622 N N . VAL A 1 84 ? -10.040 12.002 -13.588 1.00 87.75 84 VAL A N 1
ATOM 623 C CA . VAL A 1 84 ? -9.785 11.015 -14.647 1.00 87.75 84 VAL A CA 1
ATOM 624 C C . VAL A 1 84 ? -8.598 11.405 -15.524 1.00 87.75 84 VAL A C 1
ATOM 626 O O . VAL A 1 84 ? -7.927 10.528 -16.062 1.00 87.75 84 VAL A O 1
ATOM 629 N N . ASP A 1 85 ? -8.296 12.701 -15.604 1.00 92.69 85 ASP A N 1
ATOM 630 C CA . ASP A 1 85 ? -7.198 13.235 -16.411 1.00 92.69 85 ASP A CA 1
ATOM 631 C C . ASP A 1 85 ? -5.853 13.244 -15.661 1.00 92.69 85 ASP A C 1
ATOM 633 O O . ASP A 1 85 ? -4.844 13.736 -16.175 1.00 92.69 85 ASP A O 1
ATOM 637 N N . LYS A 1 86 ? -5.803 12.708 -14.431 1.00 91.38 86 LYS A N 1
ATOM 638 C CA . LYS A 1 86 ? -4.579 12.634 -13.623 1.00 91.38 86 LYS A CA 1
ATOM 639 C C . LYS A 1 86 ? -4.068 11.199 -13.491 1.00 91.38 86 LYS A C 1
ATOM 641 O O . LYS A 1 86 ? -4.856 10.278 -13.284 1.00 91.38 86 LYS A O 1
ATOM 646 N N . PRO A 1 87 ? -2.739 10.992 -13.540 1.00 90.44 87 PRO A N 1
ATOM 647 C CA . PRO A 1 87 ? -2.163 9.670 -13.344 1.00 90.44 87 PRO A CA 1
ATOM 648 C C . PRO A 1 87 ? -2.437 9.168 -11.926 1.00 90.44 87 PRO A C 1
ATOM 650 O O . PRO A 1 87 ? -2.322 9.925 -10.959 1.00 90.44 87 PRO A O 1
ATOM 653 N N . LEU A 1 88 ? -2.757 7.877 -11.807 1.00 92.00 88 LEU A N 1
ATOM 654 C CA . LEU A 1 88 ? -2.935 7.218 -10.515 1.00 92.00 88 LEU A CA 1
ATOM 655 C C . LEU A 1 88 ? -1.618 7.235 -9.717 1.00 92.00 88 LEU A C 1
ATOM 657 O O . LEU A 1 88 ? -0.559 6.932 -10.279 1.00 92.00 88 LEU A O 1
ATOM 661 N N . PRO A 1 89 ? -1.659 7.561 -8.412 1.00 93.75 89 PRO A N 1
ATOM 662 C CA . PRO A 1 89 ? -0.489 7.473 -7.560 1.00 93.75 89 PRO A CA 1
ATOM 663 C C . PRO A 1 89 ? -0.088 6.005 -7.418 1.00 93.75 89 PRO A C 1
ATOM 665 O O . PRO A 1 89 ? -0.931 5.108 -7.429 1.00 93.75 89 PRO A O 1
ATOM 668 N N . HIS A 1 90 ? 1.203 5.757 -7.259 1.00 95.12 90 HIS A N 1
ATOM 669 C CA . HIS A 1 90 ? 1.766 4.422 -7.114 1.00 95.12 90 HIS A CA 1
ATOM 670 C C . HIS A 1 90 ? 2.956 4.469 -6.155 1.00 95.12 90 HIS A C 1
ATOM 672 O O . HIS A 1 90 ? 3.502 5.531 -5.867 1.00 95.12 90 HIS A O 1
ATOM 678 N N . ILE A 1 91 ? 3.386 3.301 -5.686 1.00 96.50 91 ILE A N 1
ATOM 679 C CA . ILE A 1 91 ? 4.576 3.155 -4.847 1.00 96.50 91 ILE A CA 1
ATOM 680 C C . ILE A 1 91 ? 5.552 2.247 -5.582 1.00 96.50 91 ILE A C 1
ATOM 682 O O . ILE A 1 91 ? 5.246 1.075 -5.797 1.00 96.50 91 ILE A O 1
ATOM 686 N N . ARG A 1 92 ? 6.727 2.784 -5.926 1.00 96.25 92 ARG A N 1
ATOM 687 C CA . ARG A 1 92 ? 7.880 2.051 -6.485 1.00 96.25 92 ARG A CA 1
ATOM 688 C C . ARG A 1 92 ? 7.614 1.298 -7.800 1.00 96.25 92 ARG A C 1
ATOM 690 O O . ARG A 1 92 ? 8.335 0.358 -8.131 1.00 96.25 92 ARG A O 1
ATOM 697 N N . LEU A 1 93 ? 6.577 1.682 -8.546 1.00 95.94 93 LEU A N 1
ATOM 698 C CA . LEU A 1 93 ? 6.298 1.111 -9.867 1.00 95.94 93 LEU A CA 1
ATOM 699 C C . LEU A 1 93 ? 7.372 1.525 -10.885 1.00 95.94 93 LEU A C 1
ATOM 701 O O . LEU A 1 93 ? 7.743 0.729 -11.735 1.00 95.94 93 LEU A O 1
ATOM 705 N N . ASP A 1 94 ? 7.918 2.729 -10.742 1.00 94.94 94 ASP A N 1
ATOM 706 C CA . ASP A 1 94 ? 9.108 3.219 -11.439 1.00 94.94 94 ASP A CA 1
ATOM 707 C C . ASP A 1 94 ? 10.319 2.288 -11.268 1.00 94.94 94 ASP A C 1
ATOM 709 O O . ASP A 1 94 ? 10.905 1.850 -12.255 1.00 94.94 94 ASP A O 1
ATOM 713 N N . ALA A 1 95 ? 10.645 1.903 -10.032 1.00 94.94 95 ALA A N 1
ATOM 714 C CA . ALA A 1 95 ? 11.738 0.976 -9.747 1.00 94.94 95 ALA A CA 1
ATOM 715 C C . ALA A 1 95 ? 11.481 -0.420 -10.340 1.00 94.94 95 ALA A C 1
ATOM 717 O O . ALA A 1 95 ? 12.405 -1.061 -10.839 1.00 94.94 95 ALA A O 1
ATOM 718 N N . ALA A 1 96 ? 10.226 -0.883 -10.317 1.00 95.06 96 ALA A N 1
ATOM 719 C CA . ALA A 1 96 ? 9.847 -2.143 -10.950 1.00 95.06 96 ALA A CA 1
ATOM 720 C C . ALA A 1 96 ? 10.053 -2.093 -12.473 1.00 95.06 96 ALA A C 1
ATOM 722 O O . ALA A 1 96 ? 10.576 -3.040 -13.054 1.00 95.06 96 ALA A O 1
ATOM 723 N N . LEU A 1 97 ? 9.668 -0.989 -13.119 1.00 95.12 97 LEU A N 1
ATOM 724 C CA . LEU A 1 97 ? 9.847 -0.800 -14.558 1.00 95.12 97 LEU A CA 1
ATOM 725 C C . LEU A 1 97 ? 11.328 -0.708 -14.938 1.00 95.12 97 LEU A C 1
ATOM 727 O O . LEU A 1 97 ? 11.738 -1.356 -15.897 1.00 95.12 97 LEU A O 1
ATOM 731 N N . GLU A 1 98 ? 12.140 0.020 -14.171 1.00 94.31 98 GLU A N 1
ATOM 732 C CA . GLU A 1 98 ? 13.587 0.097 -14.406 1.00 94.31 98 GLU A CA 1
ATOM 733 C C . GLU A 1 98 ? 14.236 -1.293 -14.346 1.00 94.31 98 GLU A C 1
ATOM 735 O O . GLU A 1 98 ? 14.997 -1.661 -15.238 1.00 94.31 98 GLU A O 1
ATOM 740 N N . PHE A 1 99 ? 13.884 -2.103 -13.343 1.00 93.19 99 PHE A N 1
ATOM 741 C CA . PHE A 1 99 ? 14.406 -3.464 -13.215 1.00 93.19 99 PHE A CA 1
ATOM 742 C C . PHE A 1 99 ? 13.970 -4.379 -14.370 1.00 93.19 99 PHE A C 1
ATOM 744 O O . PHE A 1 99 ? 14.763 -5.186 -14.852 1.00 93.19 99 PHE A O 1
ATOM 751 N N . LEU A 1 100 ? 12.709 -4.279 -14.799 1.00 92.75 100 LEU A N 1
ATOM 752 C CA . LEU A 1 100 ? 12.131 -5.193 -15.786 1.00 92.75 100 LEU A CA 1
ATOM 753 C C . LEU A 1 100 ? 12.494 -4.845 -17.233 1.00 92.75 100 LEU A C 1
ATOM 755 O O . LEU A 1 100 ? 12.665 -5.755 -18.043 1.00 92.75 100 LEU A O 1
ATOM 759 N N . ILE A 1 101 ? 12.527 -3.554 -17.575 1.00 94.44 101 ILE A N 1
ATOM 760 C CA . ILE A 1 101 ? 12.650 -3.083 -18.965 1.00 94.44 101 ILE A CA 1
ATOM 761 C C . ILE A 1 101 ? 13.602 -1.893 -19.145 1.00 94.44 101 ILE A C 1
ATOM 763 O O . ILE A 1 101 ? 13.811 -1.460 -20.280 1.00 94.44 101 ILE A O 1
ATOM 767 N N . GLY A 1 102 ? 14.188 -1.352 -18.072 1.00 92.31 102 GLY A N 1
ATOM 768 C CA . GLY A 1 102 ? 15.061 -0.174 -18.145 1.00 92.31 102 GLY A CA 1
ATOM 769 C C . GLY A 1 102 ? 16.307 -0.391 -19.010 1.00 9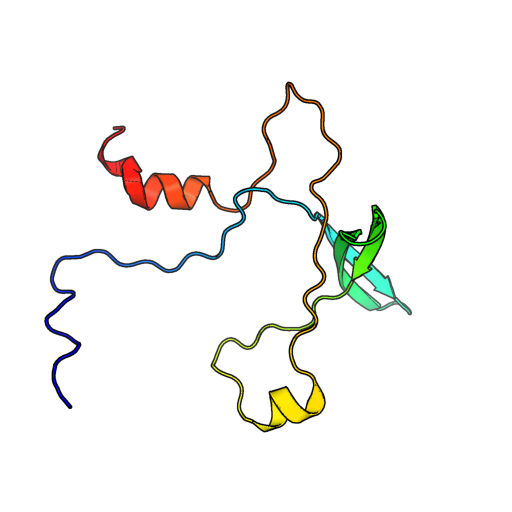2.31 102 GLY A C 1
ATOM 770 O O . GLY A 1 102 ? 16.785 0.530 -19.670 1.00 92.31 102 GLY A O 1
ATOM 771 N N . ASP A 1 103 ? 16.799 -1.629 -19.111 1.00 91.06 103 ASP A N 1
ATOM 772 C CA . ASP A 1 103 ? 17.929 -1.980 -19.976 1.00 91.06 103 ASP A CA 1
ATOM 773 C C . ASP A 1 103 ? 17.603 -1.912 -21.480 1.00 91.06 103 ASP A C 1
ATOM 775 O O . ASP A 1 103 ? 18.523 -1.788 -22.289 1.00 91.06 103 ASP A O 1
ATOM 779 N N . LYS A 1 104 ? 16.319 -1.969 -21.863 1.00 90.88 104 LYS A N 1
ATOM 780 C CA . LYS A 1 104 ? 15.852 -1.901 -23.261 1.00 90.88 104 LYS A CA 1
ATOM 781 C C . LYS A 1 104 ? 15.443 -0.505 -23.718 1.00 90.88 104 LYS A C 1
ATOM 783 O O . LYS A 1 104 ? 15.231 -0.316 -24.912 1.00 90.88 104 LYS A O 1
ATOM 788 N N . LEU A 1 105 ? 15.301 0.441 -22.792 1.00 87.25 105 LEU A N 1
ATOM 789 C CA . LEU A 1 105 ? 14.796 1.794 -23.055 1.00 87.25 105 LEU A CA 1
ATOM 790 C C . LEU A 1 105 ? 15.895 2.872 -23.036 1.00 87.25 105 LEU A C 1
ATOM 792 O O . LEU A 1 105 ? 15.579 4.058 -22.960 1.00 87.25 105 LEU A O 1
ATOM 796 N N . ARG A 1 106 ? 17.169 2.464 -23.090 1.00 67.50 106 ARG A N 1
ATOM 797 C CA . ARG A 1 106 ? 18.313 3.374 -23.250 1.00 67.50 106 ARG A CA 1
ATOM 798 C C . ARG A 1 106 ? 18.508 3.835 -24.688 1.00 67.50 106 ARG A C 1
ATOM 800 O O . ARG A 1 106 ? 18.265 3.023 -25.607 1.00 67.50 106 ARG A O 1
#

InterPro domains:
  IPR007413 Ras-like GTPase YcjX [PF04317] (4-105)
  IPR007413 Ras-like GTPase YcjX [PTHR38605] (4-106)

Secondary structure (DSSP, 8-state):
---SSTT-TT--------BSS---EEEEEEETTEEEEEEEEEETTT--EEEE---PPPSSPPPHHHHHHT------EEPPP--TTSPPP-BSHHHHHHHHHGGG--

pLDDT: mean 86.37, std 12.65, range [37.88, 96.5]

Radius of gyration: 19.16 Å; chains: 1; bounding box: 42×45×47 Å

Organism: Escherichia coli (NCBI:txid562)

Sequence (106 aa):
MPGKNAAFEGISMDCLGLASVQATTSGIIDVNGEKIPALRGNRLSDGAPLTVYPGEVPARLPGQAFWDKQGFQFEAFRPQVMDVDKPLPHIRLDAALEFLIGDKLR

Foldseek 3Di:
DPDDPVPCVPPDDDDDDKFPFDQWDWDWDADPNDTAIWIWHAFPPPRHTDIDRQDDDDPDDDDPVCVVPPNGDDTDHDHDDDDPPDDGDMGCVVVVCCVPCVVVVD